Protein AF-A0A8S3GU81-F1 (afdb_monomer)

Structure (mmCIF, N/CA/C/O backbone):
data_AF-A0A8S3GU81-F1
#
_entry.id   AF-A0A8S3GU81-F1
#
loop_
_atom_site.group_PDB
_atom_site.id
_atom_site.type_symbol
_atom_site.label_atom_id
_atom_site.label_alt_id
_atom_site.label_comp_id
_atom_site.label_asym_id
_atom_site.label_entity_id
_atom_site.label_seq_id
_atom_site.pdbx_PDB_ins_code
_atom_site.Cartn_x
_atom_site.Cartn_y
_atom_site.Cartn_z
_atom_site.occupancy
_atom_site.B_iso_or_equiv
_atom_site.auth_seq_id
_atom_site.auth_comp_id
_atom_site.auth_asym_id
_atom_site.auth_atom_id
_atom_site.pdbx_PDB_model_num
ATOM 1 N N . MET A 1 1 ? -6.816 23.471 19.937 1.00 59.06 1 MET A N 1
ATOM 2 C CA . MET A 1 1 ? -6.289 22.621 18.848 1.00 59.06 1 MET A CA 1
ATOM 3 C C . MET A 1 1 ? -5.489 21.508 19.506 1.00 59.06 1 MET A C 1
ATOM 5 O O . MET A 1 1 ? -4.737 21.823 20.418 1.00 59.06 1 MET A O 1
ATOM 9 N N . GLY A 1 2 ? -5.719 20.242 19.156 1.00 80.00 2 GLY A N 1
ATOM 10 C CA . GLY A 1 2 ? -4.967 19.122 19.738 1.00 80.00 2 GLY A CA 1
ATOM 11 C C . GLY A 1 2 ? -3.538 19.057 19.195 1.00 80.00 2 GLY A C 1
ATOM 12 O O . GLY A 1 2 ? -3.281 19.522 18.085 1.00 80.00 2 GLY A O 1
ATOM 13 N N . THR A 1 3 ? -2.609 18.496 19.965 1.00 87.81 3 THR A N 1
ATOM 14 C CA . THR A 1 3 ? -1.272 18.146 19.470 1.00 87.81 3 THR A CA 1
ATOM 15 C C . THR A 1 3 ? -1.385 16.925 18.561 1.00 87.81 3 THR A C 1
ATOM 17 O O . THR A 1 3 ? -1.961 15.917 18.967 1.00 87.81 3 THR A O 1
ATOM 20 N N . GLY A 1 4 ? -0.859 17.005 17.338 1.00 87.81 4 GLY A N 1
ATOM 21 C CA . GLY A 1 4 ? -0.763 15.837 16.460 1.00 87.81 4 GLY A CA 1
ATOM 22 C C . GLY A 1 4 ? 0.176 14.778 17.045 1.00 87.81 4 GLY A C 1
ATOM 23 O O . GLY A 1 4 ? 1.139 15.114 17.735 1.00 87.81 4 GLY A O 1
ATOM 24 N N . GLN A 1 5 ? -0.099 13.508 16.757 1.00 91.69 5 GLN A N 1
ATOM 25 C CA . GLN A 1 5 ? 0.735 12.370 17.142 1.00 91.69 5 GLN A CA 1
ATOM 26 C C . GLN A 1 5 ? 1.185 11.616 15.888 1.00 91.69 5 GLN A C 1
ATOM 28 O O . GLN A 1 5 ? 0.414 11.448 14.944 1.00 91.69 5 GLN A O 1
ATOM 33 N N . VAL A 1 6 ? 2.430 11.136 15.891 1.00 93.81 6 VAL A N 1
ATOM 34 C CA . VAL A 1 6 ? 2.914 10.196 14.874 1.00 93.81 6 VAL A CA 1
ATOM 35 C C . VAL A 1 6 ? 2.365 8.808 15.194 1.00 93.81 6 VAL A C 1
ATOM 37 O O . VAL A 1 6 ? 2.649 8.270 16.262 1.00 93.81 6 VAL A O 1
ATOM 40 N N . LEU A 1 7 ? 1.589 8.239 14.270 1.00 94.19 7 LEU A N 1
ATOM 41 C CA . LEU A 1 7 ? 1.032 6.888 14.405 1.00 94.19 7 LEU A CA 1
ATOM 42 C C . LEU A 1 7 ? 1.932 5.829 13.760 1.00 94.19 7 LEU A C 1
ATOM 44 O O . LEU A 1 7 ? 2.132 4.758 14.320 1.00 94.19 7 LEU A O 1
ATOM 48 N N . LEU A 1 8 ? 2.474 6.127 12.578 1.00 95.44 8 LEU A N 1
ATOM 49 C CA . LEU A 1 8 ? 3.243 5.195 11.756 1.00 95.44 8 LEU A CA 1
ATOM 50 C C . LEU A 1 8 ? 4.384 5.945 11.064 1.00 95.44 8 LEU A C 1
ATOM 52 O O . LEU A 1 8 ? 4.197 7.070 10.598 1.00 95.44 8 LEU A O 1
ATOM 56 N N . THR A 1 9 ? 5.545 5.300 10.955 1.00 95.31 9 THR A N 1
ATOM 57 C CA . THR A 1 9 ? 6.722 5.843 10.265 1.00 95.31 9 THR A CA 1
ATOM 58 C C . THR A 1 9 ? 7.148 4.888 9.159 1.00 95.31 9 THR A C 1
ATOM 60 O O . THR A 1 9 ? 7.413 3.714 9.411 1.00 95.31 9 THR A O 1
ATOM 63 N N . TYR A 1 10 ? 7.260 5.411 7.939 1.00 95.12 10 TYR A N 1
ATOM 64 C CA . TYR A 1 10 ? 7.749 4.686 6.769 1.00 95.12 10 TYR A CA 1
ATOM 65 C C . TYR A 1 10 ? 8.918 5.446 6.146 1.00 95.12 10 TYR A C 1
ATOM 67 O O . TYR A 1 10 ? 8.970 6.674 6.209 1.00 95.12 10 TYR A O 1
ATOM 75 N N . GLN A 1 11 ? 9.846 4.727 5.515 1.00 91.44 11 GLN A N 1
ATOM 76 C CA . GLN A 1 11 ? 10.920 5.357 4.743 1.00 91.44 11 GLN A CA 1
ATOM 77 C C . GLN A 1 11 ? 10.327 6.225 3.621 1.00 91.44 11 GLN A C 1
ATOM 79 O O . GLN A 1 11 ? 9.314 5.846 3.039 1.00 91.44 11 GLN A O 1
ATOM 84 N N . SER A 1 12 ? 10.945 7.365 3.298 1.00 90.06 12 SER A N 1
ATOM 85 C CA . SER A 1 12 ? 10.446 8.318 2.288 1.00 90.06 12 SER A CA 1
ATOM 86 C C . SER A 1 12 ? 11.262 8.346 0.991 1.00 90.06 12 SER A C 1
ATOM 88 O O . SER A 1 12 ? 11.072 9.228 0.163 1.00 90.06 12 SER A O 1
ATOM 90 N N . THR A 1 13 ? 12.182 7.405 0.784 1.00 92.69 13 THR A N 1
ATOM 91 C CA . THR A 1 13 ? 12.937 7.321 -0.473 1.00 92.69 13 THR A CA 1
ATOM 92 C C . THR A 1 13 ? 12.040 6.914 -1.648 1.00 92.69 13 THR A C 1
ATOM 94 O O . THR A 1 13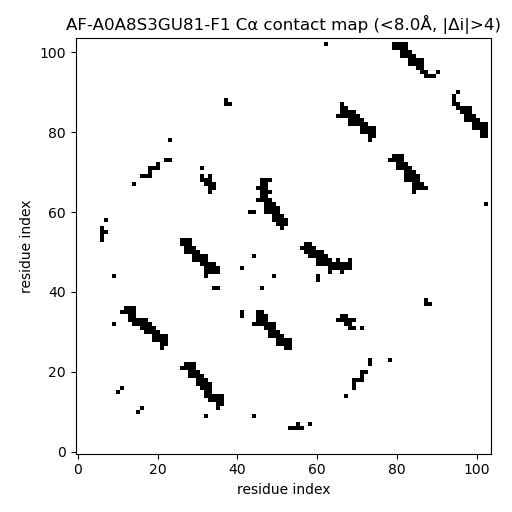 ? 11.152 6.070 -1.484 1.00 92.69 13 THR A O 1
ATOM 97 N N . TYR A 1 14 ? 12.290 7.528 -2.809 1.00 95.44 14 TYR A N 1
ATOM 98 C CA . TYR A 1 14 ? 11.623 7.310 -4.100 1.00 95.44 14 TYR A CA 1
ATOM 99 C C . TYR A 1 14 ? 10.095 7.432 -4.050 1.00 95.44 14 TYR A C 1
ATOM 101 O O . TYR A 1 14 ? 9.621 8.553 -3.927 1.00 95.44 14 TYR A O 1
ATOM 109 N N . HIS A 1 15 ? 9.301 6.357 -4.110 1.00 96.44 15 HIS A N 1
ATOM 110 C CA . HIS A 1 15 ? 7.837 6.463 -4.052 1.00 96.44 15 HIS A CA 1
ATOM 111 C C . HIS A 1 15 ? 7.353 6.753 -2.623 1.00 96.44 15 HIS A C 1
ATOM 113 O O . HIS A 1 15 ? 7.113 5.866 -1.795 1.00 96.44 15 HIS A O 1
ATOM 119 N N . TRP A 1 16 ? 7.255 8.040 -2.309 1.00 95.31 16 TRP A N 1
ATOM 120 C CA . TRP A 1 16 ? 7.109 8.563 -0.951 1.00 95.31 16 TRP A CA 1
ATOM 121 C C . TRP A 1 16 ? 5.673 8.915 -0.553 1.00 95.31 16 TRP A C 1
ATOM 123 O O . TRP A 1 16 ? 5.400 9.089 0.634 1.00 95.31 16 TRP A O 1
ATOM 133 N N . THR A 1 17 ? 4.745 8.977 -1.508 1.00 96.00 17 THR A N 1
ATOM 134 C CA . THR A 1 17 ? 3.329 9.256 -1.240 1.00 96.00 17 THR A CA 1
ATOM 135 C C . THR A 1 17 ? 2.677 8.126 -0.446 1.00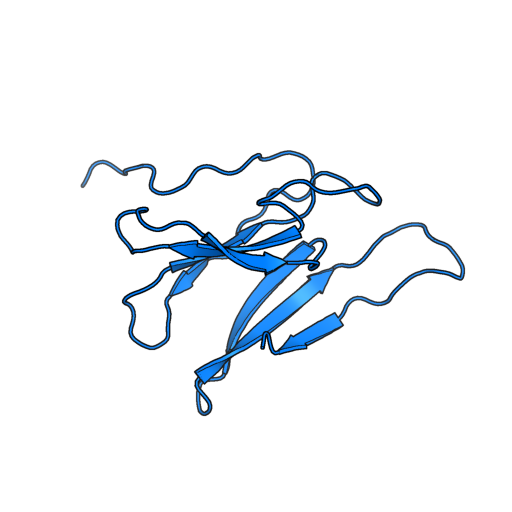 96.00 17 THR A C 1
ATOM 137 O O . THR A 1 17 ? 3.037 6.956 -0.584 1.00 96.00 17 THR A O 1
ATOM 140 N N . ARG A 1 18 ? 1.729 8.475 0.425 1.00 96.44 18 ARG A N 1
ATOM 141 C CA . ARG A 1 18 ? 1.000 7.529 1.277 1.00 96.44 18 ARG A CA 1
ATOM 142 C C . ARG A 1 18 ? -0.490 7.811 1.149 1.00 96.44 18 ARG A C 1
ATOM 144 O O . ARG A 1 18 ? -0.952 8.848 1.621 1.00 96.44 18 ARG A O 1
ATOM 151 N N . SER A 1 19 ? -1.222 6.905 0.516 1.00 97.50 19 SER A N 1
ATOM 152 C CA . SER A 1 19 ? -2.683 6.953 0.498 1.00 97.50 19 SER A CA 1
ATOM 153 C C . SER A 1 19 ? -3.214 6.259 1.748 1.00 97.50 19 SER A C 1
ATOM 155 O O . SER A 1 19 ? -2.684 5.226 2.163 1.00 97.50 19 SER A O 1
ATOM 157 N N . LEU A 1 20 ? -4.227 6.861 2.371 1.00 97.00 20 LEU A N 1
ATOM 158 C CA . LEU A 1 20 ? -4.801 6.431 3.643 1.00 97.00 20 LEU A CA 1
ATOM 159 C C . LEU A 1 20 ? -6.296 6.195 3.465 1.00 97.00 20 LEU A C 1
ATOM 161 O O . LEU A 1 20 ? -6.998 7.080 2.978 1.00 97.00 20 LEU A O 1
ATOM 165 N N . ILE A 1 21 ? -6.785 5.039 3.902 1.00 98.06 21 ILE A N 1
ATOM 166 C CA . ILE A 1 21 ? -8.219 4.748 3.940 1.00 98.06 21 ILE A CA 1
ATOM 167 C C . ILE A 1 21 ? -8.564 3.949 5.195 1.00 98.06 21 ILE A C 1
ATOM 169 O O . ILE A 1 21 ? -7.768 3.140 5.673 1.00 98.06 21 ILE A O 1
ATOM 173 N N . LEU A 1 22 ? -9.744 4.196 5.757 1.00 98.19 22 LEU A N 1
ATOM 174 C CA . LEU A 1 22 ? -10.271 3.390 6.853 1.00 98.19 22 LEU A CA 1
ATOM 175 C C . LEU A 1 22 ? -10.963 2.137 6.307 1.00 98.19 22 LEU A C 1
ATOM 177 O O . LEU A 1 22 ? -11.536 2.168 5.220 1.00 98.19 22 LEU A O 1
ATOM 181 N N . SER A 1 23 ? -10.960 1.048 7.076 1.00 97.31 23 SER A N 1
ATOM 182 C CA . SER A 1 23 ? -11.872 -0.074 6.823 1.00 97.31 23 SER A CA 1
ATOM 183 C C . SER A 1 23 ? -13.324 0.422 6.712 1.00 97.31 23 SER A C 1
ATOM 185 O O . SER A 1 23 ? -13.665 1.444 7.312 1.00 97.31 23 SER A O 1
ATOM 187 N N . PRO A 1 24 ? -14.227 -0.311 6.034 1.00 97.00 24 PRO A N 1
ATOM 188 C CA . PRO A 1 24 ? -15.647 0.049 5.993 1.00 97.00 24 PRO A CA 1
ATOM 189 C C . PRO A 1 24 ? -16.294 0.185 7.383 1.00 97.00 24 PRO A C 1
ATOM 191 O O . PRO A 1 24 ? -17.213 0.978 7.566 1.00 97.00 24 PRO A O 1
ATOM 194 N N . SER A 1 25 ? -15.800 -0.567 8.373 1.00 96.12 25 SER A N 1
ATOM 195 C CA . SER A 1 25 ? -16.181 -0.480 9.791 1.00 96.12 25 SER A CA 1
ATOM 196 C C . SER A 1 25 ? -15.564 0.710 10.533 1.00 96.12 25 SER A C 1
ATOM 198 O O . SER A 1 25 ? -16.008 1.034 11.632 1.00 96.12 25 SER A O 1
ATOM 200 N N . GLY A 1 26 ? -14.548 1.359 9.963 1.00 97.19 26 GLY A N 1
ATOM 201 C CA . GLY A 1 26 ? -13.866 2.510 10.546 1.00 97.19 26 GLY A CA 1
ATOM 202 C C . GLY A 1 26 ? -12.870 2.179 11.659 1.00 97.19 26 GLY A C 1
ATOM 203 O O . GLY A 1 26 ? -12.390 3.096 12.310 1.00 97.19 26 GLY A O 1
ATOM 204 N N . ASP A 1 27 ? -12.559 0.906 11.902 1.00 97.06 27 ASP A N 1
ATOM 205 C CA . ASP A 1 27 ? -11.749 0.420 13.032 1.00 97.06 27 ASP A CA 1
ATOM 206 C C . ASP A 1 27 ? -10.284 0.113 12.679 1.00 97.06 27 ASP A C 1
ATOM 208 O O . ASP A 1 27 ? -9.452 -0.083 13.568 1.00 97.06 27 ASP A O 1
ATOM 212 N N . ARG A 1 28 ? -9.944 0.086 11.388 1.00 98.12 28 ARG A N 1
ATOM 213 C CA . ARG A 1 28 ? -8.595 -0.197 10.884 1.00 98.12 28 ARG A CA 1
ATOM 214 C C . ARG A 1 28 ? -8.161 0.882 9.906 1.00 98.12 28 ARG A C 1
ATOM 216 O O . ARG A 1 28 ? -8.967 1.362 9.115 1.00 98.12 28 ARG A O 1
ATOM 223 N N . LEU A 1 29 ? -6.877 1.219 9.933 1.00 98.19 29 LEU A N 1
ATOM 224 C CA . LEU A 1 29 ? -6.243 2.135 8.991 1.00 98.19 29 LEU A CA 1
ATOM 225 C C . LEU A 1 29 ? -5.423 1.338 7.976 1.00 98.19 29 LEU A C 1
ATOM 227 O O . LEU A 1 29 ? -4.540 0.578 8.371 1.00 98.19 29 LEU A O 1
ATOM 231 N N . PHE A 1 30 ? -5.682 1.547 6.689 1.00 98.31 30 PHE A N 1
ATOM 232 C CA . PHE A 1 30 ? -4.879 1.032 5.586 1.00 98.31 30 PHE A CA 1
ATOM 233 C C . PHE A 1 30 ? -3.979 2.142 5.048 1.00 98.31 30 PHE A C 1
ATOM 235 O O . PHE A 1 30 ? -4.431 3.271 4.850 1.00 98.31 30 PHE A O 1
ATOM 242 N N . VAL A 1 31 ? -2.709 1.815 4.809 1.00 98.12 31 VAL A N 1
ATOM 243 C CA . VAL A 1 31 ? -1.692 2.758 4.329 1.00 98.12 31 VAL A CA 1
ATOM 244 C C . VAL A 1 31 ? -0.955 2.160 3.145 1.00 98.12 31 VAL A C 1
ATOM 246 O O . VAL A 1 31 ? -0.357 1.092 3.265 1.00 98.12 31 VAL A O 1
ATOM 249 N N . THR A 1 32 ? -0.947 2.842 2.005 1.00 98.12 32 THR A N 1
ATOM 250 C CA . THR A 1 32 ? -0.117 2.416 0.875 1.00 98.12 32 THR A CA 1
ATOM 251 C C . THR A 1 32 ? 1.337 2.833 1.083 1.00 98.12 32 THR A C 1
ATOM 253 O O . THR A 1 32 ? 1.614 3.924 1.583 1.00 98.12 32 THR A O 1
ATOM 256 N N . VAL A 1 33 ? 2.286 1.970 0.717 1.00 97.94 33 VAL A N 1
ATOM 257 C CA . VAL A 1 33 ? 3.727 2.238 0.815 1.00 97.94 33 VAL A CA 1
ATOM 258 C C . VAL A 1 33 ? 4.395 1.829 -0.496 1.00 97.94 33 VAL A C 1
ATOM 260 O O . VAL A 1 33 ? 4.563 0.644 -0.778 1.00 97.94 33 VAL A O 1
ATOM 263 N N . GLY A 1 34 ? 4.792 2.815 -1.302 1.00 97.81 34 GLY A N 1
ATOM 264 C CA . GLY A 1 34 ? 5.498 2.581 -2.566 1.00 97.81 34 GLY A CA 1
ATOM 265 C C . GLY A 1 34 ? 6.927 2.061 -2.386 1.00 97.81 34 GLY A C 1
ATOM 266 O O . GLY A 1 34 ? 7.494 2.138 -1.293 1.00 97.81 34 GLY A O 1
ATOM 267 N N . SER A 1 35 ? 7.503 1.528 -3.461 1.00 97.69 35 SER A N 1
ATOM 268 C CA . SER A 1 35 ? 8.859 0.975 -3.542 1.00 97.69 35 SER A CA 1
ATOM 269 C C . SER A 1 35 ? 9.949 2.024 -3.276 1.00 97.69 35 SER A C 1
ATOM 271 O O . SER A 1 35 ? 9.729 3.235 -3.389 1.00 97.69 35 SER A O 1
ATOM 273 N N . GLY A 1 36 ? 11.133 1.564 -2.875 1.00 96.69 36 GLY A N 1
ATOM 274 C CA . GLY A 1 36 ? 12.311 2.399 -2.655 1.00 96.69 36 GLY A CA 1
ATOM 275 C C . GLY A 1 36 ? 13.067 2.758 -3.936 1.00 96.69 36 GLY A C 1
ATOM 276 O O . GLY A 1 36 ? 13.936 3.628 -3.885 1.00 96.69 36 GLY A O 1
ATOM 277 N N . SER A 1 37 ? 12.742 2.126 -5.067 1.00 95.44 37 SER A N 1
ATOM 278 C CA . SER A 1 37 ? 13.406 2.335 -6.360 1.00 95.44 37 SER A CA 1
ATOM 279 C C . SER A 1 37 ? 12.496 2.016 -7.563 1.00 95.44 37 SER A C 1
ATOM 281 O O . SER A 1 37 ? 11.332 1.637 -7.388 1.00 95.44 37 SER A O 1
ATOM 283 N N . ASN A 1 38 ? 13.033 2.154 -8.788 1.00 94.25 38 ASN A N 1
ATOM 284 C CA . ASN A 1 38 ? 12.358 1.721 -10.014 1.00 94.25 38 ASN A CA 1
ATOM 285 C C . ASN A 1 38 ? 12.305 0.183 -10.131 1.00 94.25 38 ASN A C 1
ATOM 287 O O . ASN A 1 38 ? 11.217 -0.376 -10.267 1.00 94.25 38 ASN A O 1
ATOM 291 N N . VAL A 1 39 ? 13.460 -0.493 -10.057 1.00 92.88 39 VAL A N 1
ATOM 292 C CA . VAL A 1 39 ? 13.607 -1.948 -10.248 1.00 92.88 39 VAL A CA 1
ATOM 293 C C . VAL A 1 39 ? 14.653 -2.495 -9.275 1.00 92.88 39 VAL A C 1
ATOM 295 O O . VAL A 1 39 ? 15.845 -2.455 -9.563 1.00 92.88 39 VAL A O 1
ATOM 298 N N . ASP A 1 40 ? 14.214 -3.012 -8.129 1.00 91.69 40 ASP A N 1
ATOM 299 C CA . ASP A 1 40 ? 15.100 -3.639 -7.141 1.00 91.69 40 ASP A CA 1
ATOM 300 C C . ASP A 1 40 ? 14.317 -4.607 -6.237 1.00 91.69 40 ASP A C 1
ATOM 302 O O . ASP A 1 40 ? 13.083 -4.682 -6.283 1.00 91.69 40 ASP A O 1
ATOM 306 N N . ILE A 1 41 ? 15.046 -5.358 -5.417 1.00 91.81 41 ILE A N 1
ATOM 307 C CA . ILE A 1 41 ? 14.504 -6.146 -4.318 1.00 91.81 41 ILE A CA 1
ATOM 308 C C . ILE A 1 41 ? 14.089 -5.193 -3.199 1.00 91.81 41 ILE A C 1
ATOM 310 O O . ILE A 1 41 ? 14.893 -4.442 -2.650 1.00 91.81 41 ILE A O 1
ATOM 314 N N . GLU A 1 42 ? 12.817 -5.266 -2.828 1.00 93.25 42 GLU A N 1
ATOM 315 C CA . GLU A 1 42 ? 12.253 -4.456 -1.758 1.00 93.25 42 GLU A CA 1
ATOM 316 C C . GLU A 1 42 ? 12.268 -5.202 -0.423 1.00 93.25 42 GLU A C 1
ATOM 318 O O . GLU A 1 42 ? 12.024 -6.408 -0.348 1.00 93.25 42 GLU A O 1
ATOM 323 N N . TYR A 1 43 ? 12.500 -4.452 0.652 1.00 88.69 43 TYR A N 1
ATOM 324 C CA . TYR A 1 43 ? 12.377 -4.954 2.016 1.00 88.69 43 TYR A CA 1
ATOM 325 C C . TYR A 1 43 ? 11.049 -4.489 2.619 1.00 88.69 43 TYR A C 1
ATOM 327 O O . TYR A 1 43 ? 10.642 -3.344 2.385 1.00 88.69 43 TYR A O 1
ATOM 335 N N . PRO A 1 44 ? 10.374 -5.322 3.433 1.00 87.75 44 PRO A N 1
ATOM 336 C CA . PRO A 1 44 ? 9.201 -4.881 4.175 1.00 87.75 44 PRO A CA 1
ATOM 337 C C . PRO A 1 44 ? 9.488 -3.568 4.918 1.00 87.75 44 PRO A C 1
ATOM 339 O O . PRO A 1 44 ? 10.530 -3.414 5.550 1.00 87.75 44 PRO A O 1
ATOM 342 N N . SER A 1 45 ? 8.614 -2.569 4.858 1.00 95.19 45 SER A N 1
ATOM 343 C CA . SER A 1 45 ? 7.217 -2.533 4.395 1.00 95.19 45 SER A CA 1
ATOM 344 C C . SER A 1 45 ? 7.012 -1.962 2.983 1.00 95.19 45 SER A C 1
ATOM 346 O O . SER A 1 45 ? 5.934 -1.465 2.670 1.00 95.19 45 SER A O 1
ATOM 348 N N . ARG A 1 46 ? 8.023 -1.964 2.116 1.00 97.19 46 ARG A N 1
ATOM 349 C CA . ARG A 1 46 ? 7.930 -1.355 0.780 1.00 97.19 46 ARG A CA 1
ATOM 350 C C . ARG A 1 46 ? 7.072 -2.158 -0.199 1.00 97.19 46 ARG A C 1
ATOM 352 O O . ARG A 1 46 ? 6.835 -3.346 0.001 1.00 97.19 46 ARG A O 1
ATOM 359 N N . ALA A 1 47 ? 6.626 -1.474 -1.254 1.00 97.19 47 ALA A N 1
ATOM 360 C CA . ALA A 1 47 ? 5.819 -2.026 -2.341 1.00 97.19 47 ALA A CA 1
ATOM 361 C C . ALA A 1 47 ? 4.581 -2.802 -1.842 1.00 97.19 47 ALA A C 1
ATOM 363 O O . ALA A 1 47 ? 4.394 -3.991 -2.131 1.00 97.19 47 ALA A O 1
ATOM 364 N N . SER A 1 48 ? 3.770 -2.145 -1.011 1.00 97.75 48 SER A N 1
ATOM 365 C CA . SER A 1 48 ? 2.759 -2.823 -0.204 1.00 97.75 48 SER A CA 1
ATOM 366 C C . SER A 1 48 ? 1.564 -1.948 0.185 1.00 97.75 48 SER A C 1
ATOM 368 O O . SER A 1 48 ? 1.572 -0.720 0.061 1.00 97.75 48 SER A O 1
ATOM 370 N N . VAL A 1 49 ? 0.549 -2.612 0.736 1.00 98.25 49 VAL A N 1
ATOM 371 C CA . VAL A 1 49 ? -0.472 -2.014 1.597 1.00 98.25 49 VAL A CA 1
ATOM 372 C C . VAL A 1 49 ? -0.238 -2.516 3.019 1.00 98.25 49 VAL A C 1
ATOM 374 O O . VAL A 1 49 ? -0.158 -3.721 3.264 1.00 98.25 49 VAL A O 1
ATOM 377 N N . GLN A 1 50 ? -0.130 -1.588 3.960 1.00 98.25 50 GLN A N 1
ATOM 378 C CA . GLN A 1 50 ? -0.034 -1.844 5.393 1.00 98.25 50 GLN A CA 1
ATOM 379 C C . GLN A 1 50 ? -1.404 -1.675 6.051 1.00 98.25 50 GLN A C 1
ATOM 381 O O . GLN A 1 50 ? -2.249 -0.936 5.548 1.00 98.25 50 GLN A O 1
ATOM 386 N N . ILE A 1 51 ? -1.608 -2.333 7.188 1.00 98.19 51 ILE A N 1
ATOM 387 C CA . ILE A 1 51 ? -2.811 -2.220 8.011 1.00 98.19 51 ILE A CA 1
ATOM 388 C C . ILE A 1 51 ? -2.421 -2.032 9.477 1.00 98.19 51 ILE A C 1
ATOM 390 O O . ILE A 1 51 ? -1.543 -2.728 9.979 1.00 98.19 51 ILE A O 1
ATOM 394 N N . ALA A 1 52 ? -3.088 -1.121 10.178 1.00 98.38 52 ALA A N 1
ATOM 395 C CA . ALA A 1 52 ? -2.857 -0.837 11.593 1.00 98.38 52 ALA A CA 1
ATOM 396 C C . ALA A 1 52 ? -4.175 -0.544 12.326 1.00 98.38 52 ALA A C 1
ATOM 398 O O . ALA A 1 52 ? -5.234 -0.388 11.710 1.00 98.38 52 ALA A O 1
ATOM 399 N N . ASN A 1 53 ? -4.112 -0.487 13.652 1.00 98.25 53 ASN A N 1
ATOM 400 C CA . ASN A 1 53 ? -5.155 0.109 14.481 1.00 98.25 53 ASN A CA 1
ATOM 401 C C . ASN A 1 53 ? -5.087 1.643 14.385 1.00 98.25 53 ASN A C 1
ATOM 403 O O . ASN A 1 53 ? -4.063 2.210 13.998 1.00 98.25 53 ASN A O 1
ATOM 407 N N . LEU A 1 54 ? -6.168 2.331 14.765 1.00 97.00 54 LEU A N 1
ATOM 408 C CA . LEU A 1 54 ? -6.242 3.800 14.687 1.00 97.00 54 LEU A CA 1
ATOM 409 C C . LEU A 1 54 ? -5.276 4.526 15.639 1.00 97.00 54 LEU A C 1
ATOM 411 O O . LEU A 1 54 ? -5.003 5.707 15.450 1.00 97.00 54 LEU A O 1
ATOM 415 N N . ASP A 1 55 ? -4.756 3.828 16.647 1.00 95.94 55 ASP A N 1
ATOM 416 C CA . ASP A 1 55 ? -3.724 4.319 17.566 1.00 95.94 55 ASP A CA 1
ATOM 417 C C . ASP A 1 55 ? -2.288 4.035 17.072 1.00 95.94 55 ASP A C 1
ATOM 419 O O . ASP A 1 55 ? -1.321 4.328 17.773 1.00 95.94 55 ASP A O 1
ATOM 423 N N . GLY A 1 56 ? -2.137 3.475 15.865 1.00 96.50 56 GLY A N 1
ATOM 424 C CA . GLY A 1 56 ? -0.854 3.107 15.260 1.00 96.50 56 GLY A CA 1
ATOM 425 C C . GLY A 1 56 ? -0.314 1.739 15.690 1.00 96.50 56 GLY A C 1
ATOM 426 O O . GLY A 1 56 ? 0.675 1.266 15.126 1.00 96.50 56 GLY A O 1
ATOM 427 N N . THR A 1 57 ? -0.949 1.061 16.650 1.00 97.69 57 THR A N 1
ATOM 428 C CA . THR A 1 57 ? -0.541 -0.290 17.061 1.00 97.69 57 THR A CA 1
ATOM 429 C C . THR A 1 57 ? -0.940 -1.341 16.022 1.00 97.69 57 THR A C 1
ATOM 431 O O . THR A 1 57 ? -1.751 -1.098 15.128 1.00 97.69 57 THR A O 1
ATOM 434 N N . GLY A 1 58 ? -0.356 -2.540 16.111 1.00 96.75 58 GLY A N 1
ATOM 435 C CA . GLY A 1 58 ? -0.739 -3.660 15.243 1.00 96.75 58 GLY A CA 1
ATOM 436 C C . GLY A 1 58 ? -0.423 -3.454 13.758 1.00 96.75 58 GLY A C 1
ATOM 437 O O . GLY A 1 58 ? -1.082 -4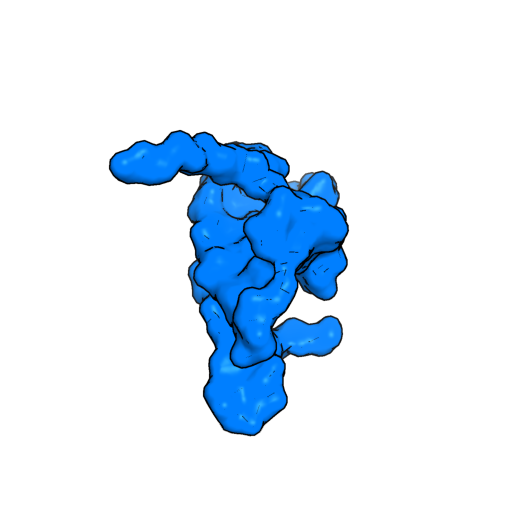.062 12.917 1.00 96.75 58 GLY A O 1
ATOM 438 N N . ASN A 1 59 ? 0.552 -2.596 13.437 1.00 97.38 59 ASN A N 1
ATOM 439 C CA . ASN A 1 59 ? 1.020 -2.383 12.071 1.00 97.38 59 ASN A CA 1
ATOM 440 C C . ASN A 1 59 ? 1.563 -3.688 11.471 1.00 97.38 59 ASN A C 1
ATOM 442 O O . ASN A 1 59 ? 2.491 -4.291 12.014 1.00 97.38 59 ASN A O 1
ATOM 446 N N . ALA A 1 60 ? 1.000 -4.098 10.342 1.00 97.19 60 ALA A N 1
ATOM 447 C CA . ALA A 1 60 ? 1.399 -5.285 9.607 1.00 97.19 60 ALA A CA 1
ATOM 448 C C . ALA A 1 60 ? 1.220 -5.076 8.100 1.00 97.19 60 ALA A C 1
ATOM 450 O O . ALA A 1 60 ? 0.436 -4.240 7.652 1.00 97.19 60 ALA A O 1
ATOM 451 N N . THR A 1 61 ? 1.917 -5.886 7.305 1.00 97.44 61 THR A N 1
ATOM 452 C CA . THR A 1 61 ? 1.696 -5.927 5.857 1.00 97.44 61 THR A CA 1
ATOM 453 C C . THR A 1 61 ? 0.406 -6.680 5.556 1.00 97.44 61 THR A C 1
ATOM 455 O O . THR A 1 61 ? 0.264 -7.834 5.952 1.00 97.44 61 THR A O 1
ATOM 458 N N . TYR A 1 62 ? -0.522 -6.022 4.864 1.00 97.25 62 TYR A N 1
ATOM 459 C CA . TYR A 1 62 ? -1.782 -6.612 4.415 1.00 97.25 62 TYR A CA 1
ATOM 460 C C . TYR A 1 62 ? -1.631 -7.274 3.042 1.00 97.25 62 TYR A C 1
ATOM 462 O O . TYR A 1 62 ? -2.058 -8.404 2.849 1.00 97.25 62 TYR A O 1
ATOM 470 N N . ALA A 1 63 ? -0.962 -6.592 2.112 1.00 97.00 63 ALA A N 1
ATOM 471 C CA . ALA A 1 63 ? -0.621 -7.112 0.791 1.00 97.00 63 ALA A CA 1
ATOM 472 C C . ALA A 1 63 ? 0.716 -6.531 0.328 1.00 97.00 63 ALA A C 1
ATOM 474 O O . ALA A 1 63 ? 1.071 -5.420 0.719 1.00 97.00 63 ALA A O 1
ATOM 475 N N . TRP A 1 64 ? 1.455 -7.258 -0.504 1.00 96.00 64 TRP A N 1
ATOM 476 C CA . TRP A 1 64 ? 2.781 -6.870 -0.995 1.00 96.00 64 TRP A CA 1
ATOM 477 C C . TRP A 1 64 ? 2.952 -7.243 -2.471 1.00 96.00 64 TRP A C 1
ATOM 479 O O . TRP A 1 64 ? 2.102 -7.922 -3.043 1.00 96.00 64 TRP A O 1
ATOM 489 N N . GLY A 1 65 ? 4.040 -6.779 -3.089 1.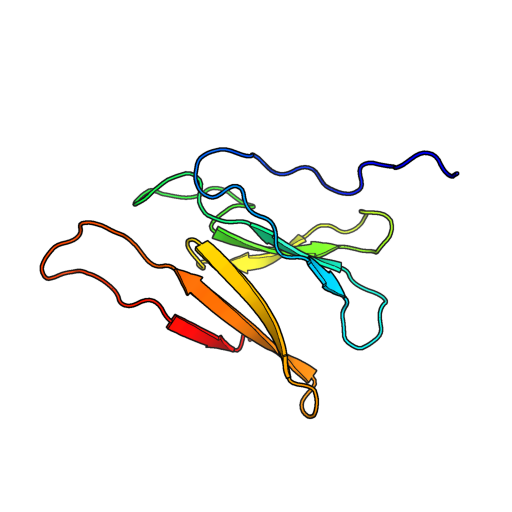00 94.62 65 GLY A N 1
ATOM 490 C CA . GLY A 1 65 ? 4.284 -6.955 -4.526 1.00 94.62 65 GLY A CA 1
ATOM 491 C C . GLY A 1 65 ? 3.617 -5.879 -5.387 1.00 94.62 65 GLY A C 1
ATOM 492 O O . GLY A 1 65 ? 3.482 -6.050 -6.592 1.00 94.62 65 GLY A O 1
ATOM 493 N N . LEU A 1 66 ? 3.213 -4.768 -4.770 1.00 96.44 66 LEU A N 1
ATOM 494 C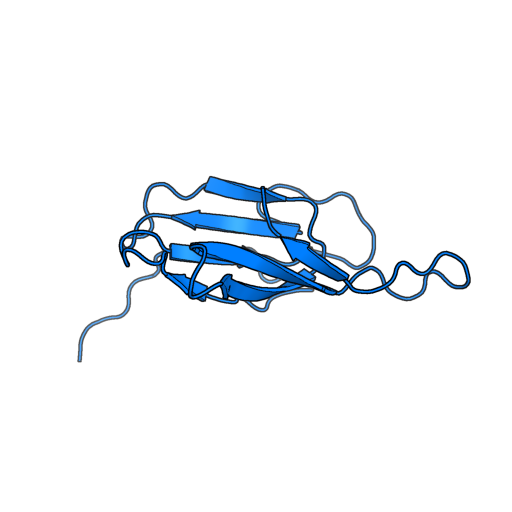 CA . LEU A 1 66 ? 2.555 -3.636 -5.412 1.00 96.44 66 LEU A CA 1
ATOM 495 C C . LEU A 1 66 ? 3.604 -2.524 -5.536 1.00 96.44 66 LEU A C 1
ATOM 497 O O . LEU A 1 66 ? 3.867 -1.860 -4.538 1.00 96.44 66 LEU A O 1
ATOM 501 N N . ARG A 1 67 ? 4.261 -2.329 -6.690 1.00 97.19 67 ARG A N 1
ATOM 502 C CA . ARG A 1 67 ? 5.429 -1.420 -6.792 1.00 97.19 67 ARG A CA 1
ATOM 503 C C . ARG A 1 67 ? 5.131 -0.013 -6.269 1.00 97.19 67 ARG A C 1
ATOM 505 O O . ARG A 1 67 ? 5.823 0.466 -5.375 1.00 97.19 67 ARG A O 1
ATOM 512 N N . ASN A 1 68 ? 4.100 0.644 -6.792 1.00 97.62 68 ASN A N 1
ATOM 513 C CA . ASN A 1 68 ? 3.707 1.983 -6.353 1.00 97.62 68 ASN A CA 1
ATOM 514 C C . ASN A 1 68 ? 2.170 2.126 -6.273 1.00 97.62 68 ASN A C 1
ATOM 516 O O . ASN A 1 68 ? 1.544 2.649 -7.197 1.00 97.62 68 ASN A O 1
ATOM 520 N N . PRO A 1 69 ? 1.545 1.626 -5.187 1.00 97.50 69 PRO A N 1
ATOM 521 C CA . PRO A 1 69 ? 0.105 1.692 -4.968 1.00 97.50 69 PRO A CA 1
ATOM 522 C C . PRO A 1 69 ? -0.311 3.109 -4.561 1.00 97.50 69 PRO A C 1
ATOM 524 O O . PRO A 1 69 ? -0.204 3.500 -3.397 1.00 97.50 69 PRO A O 1
ATOM 527 N N . VAL A 1 70 ? -0.785 3.897 -5.523 1.00 95.62 70 VAL A N 1
ATOM 528 C CA . VAL A 1 70 ? -1.190 5.296 -5.291 1.00 95.62 70 VAL A CA 1
ATOM 529 C C . VAL A 1 70 ? -2.698 5.453 -5.108 1.00 95.62 70 VAL A C 1
ATOM 531 O O . VAL A 1 70 ? -3.128 6.330 -4.361 1.00 95.62 70 VAL A O 1
ATOM 534 N N . GLY A 1 71 ? -3.507 4.594 -5.732 1.00 95.75 71 GLY A N 1
ATOM 535 C CA . GLY A 1 71 ? -4.961 4.573 -5.562 1.00 95.75 71 GLY A CA 1
ATOM 536 C C . GLY A 1 71 ? -5.391 3.373 -4.732 1.00 95.75 71 GLY A C 1
ATOM 537 O O . GLY A 1 71 ? -4.945 2.265 -5.008 1.00 95.75 71 GLY A O 1
ATOM 538 N N . ILE A 1 72 ? -6.249 3.578 -3.734 1.00 98.25 72 ILE A N 1
ATOM 539 C CA . ILE A 1 72 ? -6.808 2.510 -2.898 1.00 98.25 72 ILE A CA 1
ATOM 540 C C . ILE A 1 72 ? -8.233 2.879 -2.489 1.00 98.25 72 ILE A C 1
ATOM 542 O O . ILE A 1 72 ? -8.467 4.017 -2.085 1.00 98.25 72 ILE A O 1
ATOM 546 N N . ASP A 1 73 ? -9.174 1.941 -2.604 1.00 98.19 73 ASP A N 1
ATOM 547 C CA . ASP A 1 73 ? -10.538 2.141 -2.110 1.00 98.19 73 ASP A CA 1
ATOM 548 C C . ASP A 1 73 ? -11.262 0.816 -1.835 1.00 98.19 73 ASP A C 1
ATOM 550 O O . ASP A 1 73 ? -10.960 -0.219 -2.438 1.00 98.19 73 ASP A O 1
ATOM 554 N N . PHE A 1 74 ? -12.245 0.859 -0.940 1.00 98.25 74 PHE A N 1
ATOM 555 C CA . PHE A 1 74 ? -13.186 -0.232 -0.731 1.00 98.25 74 PHE A CA 1
ATOM 556 C C . PHE A 1 74 ? -14.374 -0.083 -1.678 1.00 98.25 74 PHE A C 1
ATOM 558 O O . PHE A 1 74 ? -15.054 0.941 -1.705 1.00 98.25 74 PHE A O 1
ATOM 565 N N . HIS A 1 75 ? -14.697 -1.141 -2.419 1.00 97.31 75 HIS A N 1
ATOM 566 C CA . HIS A 1 75 ? -15.889 -1.143 -3.252 1.00 97.31 75 HIS A CA 1
ATOM 567 C C . HIS A 1 75 ? -17.150 -1.029 -2.367 1.00 97.31 75 HIS A C 1
ATOM 569 O O . HIS A 1 75 ? -17.384 -1.892 -1.514 1.00 97.31 75 HIS A O 1
ATOM 575 N N . PRO A 1 76 ? -18.025 -0.026 -2.577 1.00 95.31 76 PRO A N 1
ATOM 576 C CA . PRO A 1 76 ? -19.017 0.400 -1.581 1.00 95.31 76 PRO A CA 1
ATOM 577 C C . PRO A 1 76 ? -20.149 -0.606 -1.336 1.00 95.31 76 PRO A C 1
ATOM 579 O O . PRO A 1 76 ? -20.892 -0.472 -0.368 1.00 95.31 76 PRO A O 1
ATOM 582 N N . LYS A 1 77 ? -20.319 -1.597 -2.220 1.00 95.69 77 LYS A N 1
ATOM 583 C CA . LYS A 1 77 ? -21.348 -2.640 -2.076 1.00 95.69 77 LYS A CA 1
ATOM 584 C C . LYS A 1 77 ? -20.793 -3.976 -1.594 1.00 95.69 77 LYS A C 1
ATOM 586 O O . LYS A 1 77 ? -21.479 -4.670 -0.857 1.00 95.69 77 LYS A O 1
ATOM 591 N N . SER A 1 78 ? -19.597 -4.354 -2.047 1.00 95.88 78 SER A N 1
ATOM 592 C CA . SER A 1 78 ? -19.003 -5.663 -1.724 1.00 95.88 78 SER A CA 1
ATOM 593 C C . SER A 1 78 ? -18.043 -5.601 -0.539 1.00 95.88 78 SER A C 1
ATOM 595 O O . SER A 1 78 ? -17.774 -6.635 0.060 1.00 95.88 78 SER A O 1
ATOM 597 N N . GLY A 1 79 ? -17.530 -4.416 -0.193 1.00 95.19 79 GLY A N 1
ATOM 598 C CA . GLY A 1 79 ? -16.502 -4.253 0.836 1.00 95.19 79 GLY A CA 1
ATOM 599 C C . GLY A 1 79 ? -15.129 -4.791 0.423 1.00 95.19 79 GLY A C 1
ATOM 600 O O . GLY A 1 79 ? -14.243 -4.903 1.262 1.00 95.19 79 GLY A O 1
ATOM 601 N N . GLU A 1 80 ? -14.938 -5.138 -0.850 1.00 97.25 80 GLU A N 1
ATOM 602 C CA . GLU A 1 80 ? -13.659 -5.614 -1.375 1.00 97.25 80 GLU A CA 1
ATOM 603 C C . GLU A 1 80 ? -12.675 -4.456 -1.547 1.00 97.25 80 GLU A C 1
ATOM 605 O O . GLU A 1 80 ? -13.057 -3.385 -2.021 1.00 97.25 80 GLU A O 1
ATOM 610 N N . LEU A 1 81 ? -11.406 -4.680 -1.209 1.00 98.06 81 LEU A N 1
ATOM 611 C CA . LEU A 1 81 ? -10.351 -3.681 -1.350 1.00 98.06 81 LEU A CA 1
ATOM 612 C C . LEU A 1 81 ? -9.732 -3.739 -2.748 1.00 98.06 81 LEU A C 1
ATOM 614 O O . LEU A 1 81 ? -9.270 -4.795 -3.187 1.00 98.06 81 LEU A O 1
ATOM 618 N N . TYR A 1 82 ? -9.673 -2.594 -3.419 1.00 98.38 82 TYR A N 1
ATOM 619 C CA . TYR A 1 82 ? -9.027 -2.441 -4.717 1.00 98.38 82 TYR A CA 1
ATOM 620 C C . TYR A 1 82 ? -7.866 -1.456 -4.649 1.00 98.38 82 TYR A C 1
ATOM 622 O O . TYR A 1 82 ? -7.875 -0.516 -3.853 1.00 98.38 82 TYR A O 1
ATOM 630 N N . VAL A 1 83 ? -6.875 -1.668 -5.513 1.00 98.44 83 VAL A N 1
ATOM 631 C CA . VAL A 1 83 ? -5.671 -0.843 -5.611 1.00 98.44 83 VAL A CA 1
ATOM 632 C C . VAL A 1 83 ? -5.305 -0.582 -7.071 1.00 98.44 83 VAL A C 1
ATOM 634 O O . VAL A 1 83 ? -5.395 -1.479 -7.909 1.00 98.44 83 VAL A O 1
ATOM 637 N N . ALA A 1 84 ? -4.886 0.648 -7.365 1.00 98.12 84 ALA A N 1
ATOM 638 C CA . ALA A 1 84 ? -4.238 1.030 -8.616 1.00 98.12 84 ALA A CA 1
ATOM 639 C C . ALA A 1 84 ? -2.726 1.153 -8.381 1.00 98.12 84 ALA A C 1
ATOM 641 O O . ALA A 1 84 ? -2.295 1.882 -7.477 1.00 98.12 84 ALA A O 1
ATOM 642 N N . VAL A 1 85 ? -1.936 0.431 -9.173 1.00 98.06 85 VAL A N 1
ATOM 643 C CA . VAL A 1 85 ? -0.484 0.307 -9.018 1.00 98.06 85 VAL A CA 1
ATOM 644 C C . VAL A 1 85 ? 0.218 0.843 -10.254 1.00 98.06 85 VAL A C 1
ATOM 646 O O . VAL A 1 85 ? -0.050 0.374 -11.358 1.00 98.06 85 VAL A O 1
ATOM 649 N N . GLN A 1 86 ? 1.153 1.770 -10.032 1.00 97.50 86 GLN A N 1
ATOM 650 C CA . GLN A 1 86 ? 2.087 2.204 -11.068 1.00 97.50 86 GLN A CA 1
ATOM 651 C C . GLN A 1 86 ? 3.274 1.236 -11.138 1.00 97.50 86 GLN A C 1
ATOM 653 O O . GLN A 1 86 ? 4.006 1.058 -10.152 1.00 97.50 86 GLN A O 1
ATOM 658 N N . GLU A 1 87 ? 3.462 0.607 -12.290 1.00 95.19 87 GLU A N 1
ATOM 659 C CA . GLU A 1 87 ? 4.491 -0.404 -12.514 1.00 95.19 87 GLU A CA 1
ATOM 660 C C . GLU A 1 87 ? 5.819 0.192 -13.000 1.00 95.19 87 GLU A C 1
A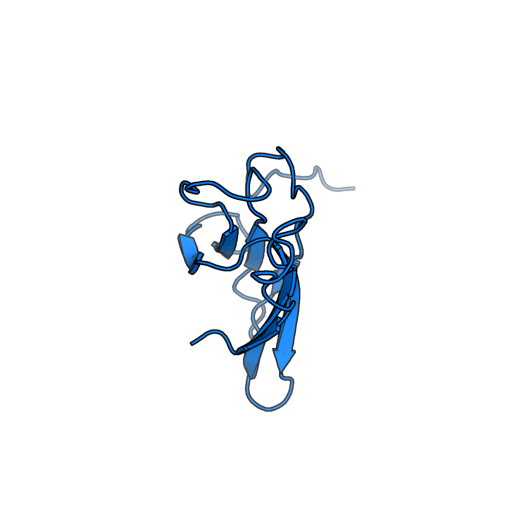TOM 662 O O . GLU A 1 87 ? 6.019 1.404 -12.970 1.00 95.19 87 GLU A O 1
ATOM 667 N N . ARG A 1 88 ? 6.804 -0.677 -13.259 1.00 94.19 88 ARG A N 1
ATOM 668 C CA . ARG A 1 88 ? 8.190 -0.295 -13.579 1.00 94.19 88 ARG A CA 1
ATOM 669 C C . ARG A 1 88 ? 8.258 0.591 -14.812 1.00 94.19 88 ARG A 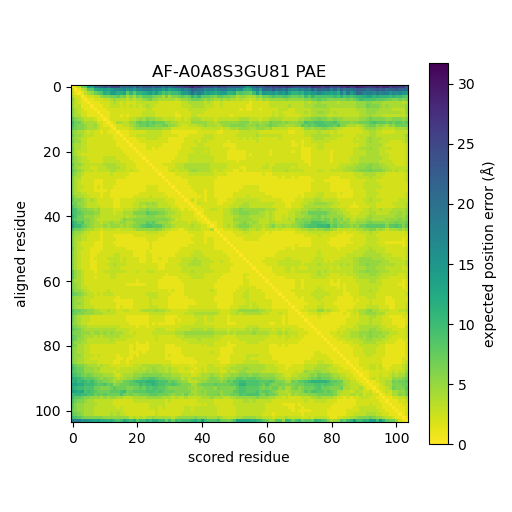C 1
ATOM 671 O O . ARG A 1 88 ? 7.537 0.369 -15.772 1.00 94.19 88 ARG A O 1
ATOM 678 N N . ASP A 1 89 ? 9.208 1.513 -14.794 1.00 93.38 89 ASP A N 1
ATOM 679 C CA . ASP A 1 89 ? 9.485 2.431 -15.890 1.00 93.38 89 ASP A CA 1
ATOM 680 C C . ASP A 1 89 ? 10.721 1.967 -16.681 1.00 93.38 89 ASP A C 1
ATOM 682 O O . ASP A 1 89 ? 11.563 1.232 -16.159 1.00 93.38 89 ASP A O 1
ATOM 686 N N . GLU A 1 90 ? 10.864 2.447 -17.920 1.00 91.38 90 GLU A N 1
ATOM 687 C CA . GLU A 1 90 ? 12.091 2.333 -18.737 1.00 91.38 90 GLU A CA 1
ATOM 688 C C . GLU A 1 90 ? 12.549 0.898 -19.089 1.00 91.38 90 GLU A C 1
ATOM 690 O O . GLU A 1 90 ? 13.721 0.671 -19.380 1.00 91.38 90 GLU A O 1
ATOM 695 N N . LEU A 1 91 ? 11.631 -0.075 -19.136 1.00 89.12 91 LEU A N 1
ATOM 696 C CA . LEU A 1 91 ? 11.940 -1.467 -19.514 1.00 89.12 91 LEU A CA 1
ATOM 697 C C . LEU A 1 91 ? 11.840 -1.772 -21.021 1.00 89.12 91 LEU A C 1
ATOM 699 O O . LEU A 1 91 ? 11.998 -2.920 -21.430 1.00 89.12 91 LEU A O 1
ATOM 703 N N . GLY A 1 92 ? 11.595 -0.766 -21.863 1.00 90.81 92 GLY A N 1
ATOM 704 C CA . GLY A 1 92 ? 11.461 -0.964 -23.310 1.00 90.81 92 GLY A CA 1
ATOM 705 C C . GLY A 1 92 ? 10.300 -1.901 -23.656 1.00 90.81 92 GLY A C 1
ATOM 706 O O . GLY A 1 92 ? 9.184 -1.694 -23.187 1.00 90.81 92 GLY A O 1
ATOM 707 N N . ASP A 1 93 ? 10.564 -2.929 -24.460 1.00 91.38 93 ASP A N 1
ATOM 708 C CA . ASP A 1 93 ? 9.542 -3.892 -24.898 1.00 91.38 93 ASP A CA 1
ATOM 709 C C . ASP A 1 93 ? 9.048 -4.813 -23.763 1.00 91.38 93 ASP A C 1
ATOM 711 O O . ASP A 1 93 ? 7.973 -5.399 -23.873 1.00 91.38 93 ASP A O 1
ATOM 715 N N . ASP A 1 94 ? 9.788 -4.890 -22.650 1.00 87.44 94 ASP A N 1
ATOM 716 C CA . ASP A 1 94 ? 9.409 -5.634 -21.442 1.00 87.44 94 ASP A CA 1
ATOM 717 C C . ASP A 1 94 ? 8.622 -4.763 -20.439 1.00 87.44 94 ASP A C 1
ATOM 719 O O . ASP A 1 94 ? 8.454 -5.132 -19.271 1.00 87.44 94 ASP A O 1
ATOM 723 N N . LEU A 1 95 ? 8.158 -3.577 -20.863 1.00 89.12 95 LEU A N 1
ATOM 724 C CA . LEU A 1 95 ? 7.391 -2.675 -20.011 1.00 89.12 95 LEU A CA 1
ATOM 725 C C . LEU A 1 95 ? 6.073 -3.321 -19.583 1.00 89.12 95 LEU A C 1
ATOM 727 O O . LEU A 1 95 ? 5.184 -3.615 -20.383 1.00 89.12 95 LEU A O 1
ATOM 731 N N . VAL A 1 96 ? 5.949 -3.501 -18.276 1.00 89.00 96 VAL A N 1
ATOM 732 C CA . VAL A 1 96 ? 4.730 -3.976 -17.634 1.00 89.00 96 VAL A CA 1
ATOM 733 C C . VAL A 1 96 ? 3.709 -2.838 -17.535 1.00 89.00 96 VAL A C 1
ATOM 735 O O . VAL A 1 96 ? 4.085 -1.718 -17.189 1.00 89.00 96 VAL A O 1
ATOM 738 N N . PRO A 1 97 ? 2.421 -3.089 -17.826 1.00 93.62 97 PRO A N 1
ATOM 739 C CA . PRO A 1 97 ? 1.401 -2.062 -17.698 1.00 93.62 97 PRO A CA 1
ATOM 740 C C . PRO A 1 97 ? 1.100 -1.770 -16.227 1.00 93.62 97 PRO A C 1
ATOM 742 O O . PRO A 1 97 ? 1.092 -2.677 -15.387 1.00 93.62 97 PRO A O 1
ATOM 745 N N . ASP A 1 98 ? 0.740 -0.519 -15.949 1.00 96.56 98 ASP A N 1
ATOM 746 C CA . ASP A 1 98 ? 0.003 -0.174 -14.736 1.00 96.56 98 ASP A CA 1
ATOM 747 C C . ASP A 1 98 ? -1.266 -1.032 -14.646 1.00 96.56 98 ASP A C 1
ATOM 749 O O . ASP A 1 98 ? -1.884 -1.380 -15.660 1.00 96.56 98 ASP A O 1
ATOM 753 N N . TYR A 1 99 ? -1.683 -1.367 -13.427 1.00 96.81 99 TYR A N 1
ATOM 754 C CA . TYR A 1 99 ? -2.855 -2.215 -13.236 1.00 96.81 99 TYR A CA 1
ATOM 755 C C . TYR A 1 99 ? -3.744 -1.770 -12.087 1.00 96.81 99 TYR A C 1
ATOM 757 O O . TYR A 1 99 ? -3.329 -1.136 -11.117 1.00 96.81 99 TYR A O 1
ATOM 765 N N . PHE A 1 100 ? -5.005 -2.176 -12.202 1.00 97.31 100 PHE A N 1
ATOM 766 C CA . PHE A 1 100 ? -6.014 -2.075 -11.164 1.00 97.31 100 PHE A CA 1
ATOM 767 C C . PHE A 1 100 ? -6.425 -3.486 -10.755 1.00 97.31 100 PHE A C 1
ATOM 769 O O . PHE A 1 100 ? -6.822 -4.286 -11.604 1.00 97.31 100 PHE A O 1
ATOM 776 N N . THR A 1 101 ? -6.310 -3.809 -9.471 1.00 97.25 101 THR A N 1
ATOM 777 C CA . THR A 1 101 ? -6.573 -5.165 -8.980 1.00 97.25 101 THR A CA 1
ATOM 778 C C . THR A 1 101 ? -7.301 -5.165 -7.646 1.00 97.25 101 THR A C 1
ATOM 780 O O . THR A 1 101 ? -7.207 -4.219 -6.861 1.00 97.25 101 THR A O 1
ATOM 783 N N . ARG A 1 102 ? -8.017 -6.259 -7.385 1.00 97.38 102 ARG A N 1
ATOM 784 C CA . ARG A 1 102 ? -8.574 -6.577 -6.071 1.00 97.38 102 ARG A CA 1
ATOM 785 C C . ARG A 1 102 ? -7.486 -7.225 -5.220 1.00 97.38 102 ARG A C 1
ATOM 787 O O . ARG A 1 102 ? -6.847 -8.174 -5.671 1.00 97.38 102 ARG A O 1
ATOM 794 N N . ILE A 1 103 ? -7.330 -6.776 -3.981 1.00 94.00 103 ILE A N 1
ATOM 795 C CA . ILE A 1 103 ? -6.498 -7.461 -2.987 1.00 94.00 103 ILE A CA 1
ATOM 796 C C . ILE A 1 103 ? -7.297 -8.640 -2.403 1.00 94.00 103 ILE A C 1
ATOM 798 O O . ILE A 1 103 ? -8.477 -8.481 -2.083 1.00 94.00 103 ILE A O 1
ATOM 802 N N . GLN A 1 104 ? -6.674 -9.821 -2.317 1.00 78.31 104 GLN A N 1
ATOM 803 C CA . GLN A 1 104 ? -7.264 -11.067 -1.801 1.00 78.31 104 GLN A CA 1
ATOM 804 C C . GLN A 1 104 ? -6.543 -11.543 -0.546 1.00 78.31 104 GLN A C 1
ATOM 806 O O . GLN A 1 104 ? -5.305 -11.365 -0.495 1.00 78.31 104 GLN A O 1
#

Organism: NCBI:txid392030

Sequence (104 aa):
MGTGQVLLTYQSTYHWTRSLILSPSGDRLFVTVGSGSNVDIEYPSRASVQIANLDGTGNATYAWGLRNPVGIDFHPKSGELYVAVQERDELGDDLVPDYFTRIQ

InterPro d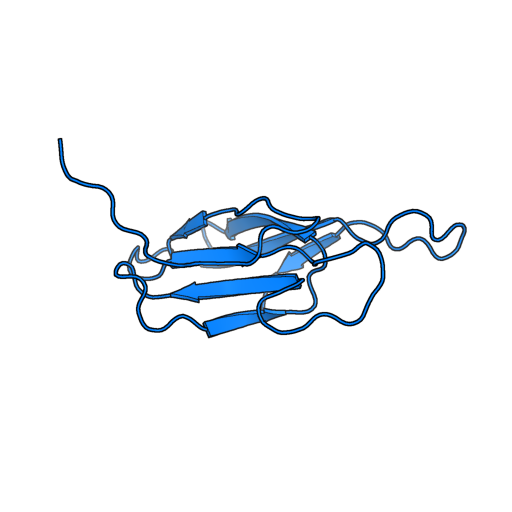omains:
  IPR011042 Six-bladed beta-propeller, TolB-like [G3DSA:2.120.10.30] (1-104)
  IPR054539 Pyrroloquinoline quinone-dependent pyranose dehydrogenase, beta-propeller domain [PF22807] (11-91)

Secondary structure (DSSP, 8-state):
-PPP--------SSS----EEE-TTSSEEEEEE--SSSSSPPPTTSSEEEEEETTSTT-EEEEE--SEEEEEEE-TTT--EEEEEE---S-GGGPPPPEEEE--

Radius of gyration: 14.55 Å; Cα contacts (8 Å, |Δi|>4): 219; chains: 1; bounding box: 36×34×45 Å

Solvent-accessible surface area (backbone atoms only — not comparable to full-atom values): 6230 Å² total; per-residue (Å²): 133,84,83,88,76,90,50,81,88,74,84,63,54,68,44,50,67,66,40,74,47,62,42,98,86,65,66,35,36,36,37,26,26,18,19,69,61,75,85,74,90,74,58,88,74,38,11,15,34,33,34,21,37,84,81,34,48,78,67,42,81,72,46,71,85,32,49,30,32,66,44,74,49,61,42,93,86,79,68,48,42,34,39,32,27,49,51,53,72,92,50,71,95,71,50,56,73,62,47,75,48,72,69,130

Foldseek 3Di:
DDDDDDQDDDDCADLRDWDWDAQPVRFKIKIAAAANDQDDDGDPPYQFIWMAGPNNHPIDTPGHPQHHFPDWDQDPPPSWIKTWGDHHPDPPPPDDDTDIDTRD

pLDDT: mean 94.88, std 5.07, range [59.06, 98.44]

Nearest PDB structures (foldseek):
  8h3f-assembly1_M  TM=4.095E-01  e=2.815E+00  Homo sapiens
  8e28-assembly1_A  TM=3.156E-01  e=1.999E+00  Homo sapiens
  8e2a-assembly1_A  TM=3.821E-01  e=7.425E+00  Homo sapiens
  4pmw-assembly2_B  TM=3.138E-01  e=3.964E+00 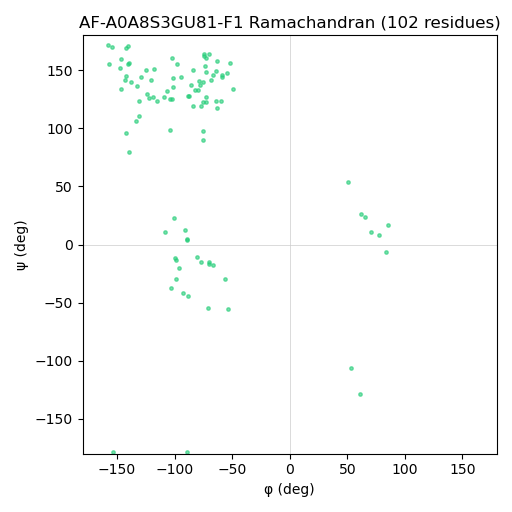 Mus musculus

Mean predicted aligned error: 3.36 Å